Protein AF-A0A2E3PNV5-F1 (afdb_monomer)

Solvent-accessible surface area (backbone atoms only — not comparable to full-atom values): 8273 Å² total; per-residue (Å²): 135,83,78,77,83,77,78,80,88,67,92,73,52,69,70,55,54,51,52,52,73,72,62,75,77,83,58,102,67,84,71,74,49,75,68,55,47,52,49,52,53,20,35,64,71,55,33,81,65,25,36,64,66,48,28,46,51,43,41,37,76,73,77,40,90,78,79,52,68,69,58,55,46,53,50,52,54,51,36,32,76,70,51,24,28,46,79,46,82,42,61,47,96,85,60,66,75,70,41,64,26,34,32,78,28,73,61,27,50,50,52,47,50,51,51,55,50,52,53,50,63,74,51,61,91,66,82,56,76,89,67,74,74,82,124

Nearest PDB structures (foldseek):
  3hhh-assembly1_B  TM=8.707E-01  e=5.917E-05  Enterococcus faecalis
  6abq-assembly1_A  TM=8.483E-01  e=4.893E-05  Listeria monocytogenes
  4esb-assembly1_A-2  TM=7.899E-01  e=2.882E-04  Bacillus cereus ATCC 14579
  2qby-assembly1_B  TM=5.842E-01  e=7.450E-04  Saccharolobus solfataricus
  2zfw-assembly1_B  TM=5.393E-01  e=5.428E-04  Synechococcus sp.

Radius of gyration: 19.35 Å; Cα contacts (8 Å, |Δi|>4): 120; chains: 1; bounding box: 46×40×63 Å

Structure (mmCIF, N/CA/C/O backbone):
data_AF-A0A2E3PNV5-F1
#
_entry.id   AF-A0A2E3PNV5-F1
#
loop_
_atom_site.group_PDB
_atom_site.id
_atom_site.type_symbol
_atom_site.label_atom_id
_atom_site.label_alt_id
_atom_site.label_comp_id
_atom_site.label_asym_id
_atom_site.label_entity_id
_atom_site.label_seq_id
_atom_site.pdbx_PDB_ins_code
_atom_site.Cartn_x
_atom_site.Cartn_y
_atom_site.Cartn_z
_atom_site.occupancy
_atom_site.B_iso_or_equiv
_atom_site.auth_seq_id
_atom_site.auth_comp_id
_atom_site.auth_asym_id
_atom_site.auth_atom_id
_atom_site.pdbx_PDB_model_num
ATOM 1 N N . MET A 1 1 ? 17.192 16.906 40.518 1.00 35.38 1 MET A N 1
ATOM 2 C CA . MET A 1 1 ? 18.324 17.413 39.708 1.00 35.38 1 MET A CA 1
ATOM 3 C C . MET A 1 1 ? 17.845 17.620 38.268 1.00 35.38 1 MET A C 1
ATOM 5 O O . MET A 1 1 ? 18.120 16.809 37.394 1.00 35.38 1 MET A O 1
ATOM 9 N N . THR A 1 2 ? 17.034 18.651 38.019 1.00 31.81 2 THR A N 1
ATOM 10 C CA . THR A 1 2 ? 16.462 18.941 36.693 1.00 31.81 2 THR A CA 1
ATOM 11 C C . THR A 1 2 ? 17.531 19.572 35.809 1.00 31.81 2 THR A C 1
ATOM 13 O O . THR A 1 2 ? 17.884 20.739 35.988 1.00 31.81 2 THR A O 1
ATOM 16 N N . ARG A 1 3 ? 18.090 18.803 34.868 1.00 34.53 3 ARG A N 1
ATOM 17 C CA . ARG A 1 3 ? 18.968 19.378 33.846 1.00 34.53 3 ARG A CA 1
ATOM 18 C C . ARG A 1 3 ? 18.110 20.215 32.901 1.00 34.53 3 ARG A C 1
ATOM 20 O O . ARG A 1 3 ? 17.291 19.687 32.162 1.00 34.53 3 ARG A O 1
ATOM 27 N N . ARG A 1 4 ? 18.296 21.533 32.973 1.00 37.06 4 ARG A N 1
ATOM 28 C CA . ARG A 1 4 ? 17.778 22.525 32.026 1.00 37.06 4 ARG A CA 1
ATOM 29 C C . ARG A 1 4 ? 18.222 22.104 30.617 1.00 37.06 4 ARG A C 1
ATOM 31 O O . ARG A 1 4 ? 19.420 22.138 30.332 1.00 37.06 4 ARG A O 1
ATOM 38 N N . CYS A 1 5 ? 17.288 21.671 29.771 1.00 34.38 5 CYS A N 1
ATOM 39 C CA . CYS A 1 5 ? 17.555 21.461 28.349 1.00 34.38 5 CYS A CA 1
ATOM 40 C C . CYS A 1 5 ? 18.002 22.797 27.756 1.00 34.38 5 CYS A C 1
ATOM 42 O O . CYS A 1 5 ? 17.287 23.795 27.827 1.00 34.38 5 CYS A O 1
ATOM 44 N N . ARG A 1 6 ? 19.238 22.832 27.262 1.00 42.03 6 ARG A N 1
ATOM 45 C CA . ARG A 1 6 ? 19.826 24.011 26.639 1.00 42.03 6 ARG A CA 1
ATOM 46 C C . ARG A 1 6 ? 19.403 24.010 25.177 1.00 42.03 6 ARG A C 1
ATOM 48 O O . ARG A 1 6 ? 19.762 23.103 24.436 1.00 42.03 6 ARG A O 1
ATOM 55 N N . GLU A 1 7 ? 18.628 25.013 24.804 1.00 46.78 7 GLU A N 1
ATOM 56 C CA . GLU A 1 7 ? 18.184 25.261 23.436 1.00 46.78 7 GLU A CA 1
ATOM 57 C C . GLU A 1 7 ? 19.406 25.511 22.529 1.00 46.78 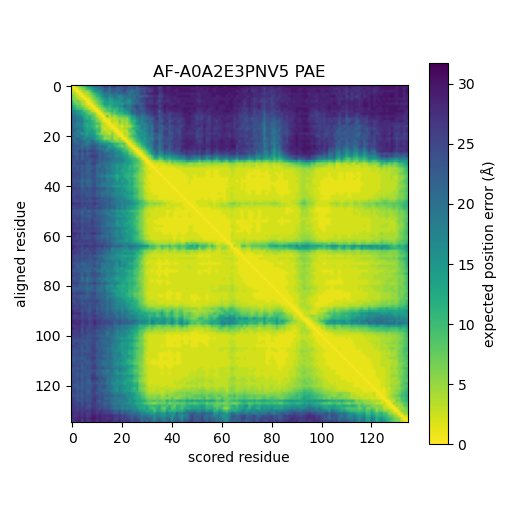7 GLU A C 1
ATOM 59 O O . GLU A 1 7 ? 20.298 26.282 22.917 1.00 46.78 7 GLU A O 1
ATOM 64 N N . PRO A 1 8 ? 19.521 24.842 21.368 1.00 45.47 8 PRO A N 1
ATOM 65 C CA . PRO A 1 8 ? 20.644 25.060 20.470 1.00 45.47 8 PRO A CA 1
ATOM 66 C C . PRO A 1 8 ? 20.520 26.446 19.825 1.00 45.47 8 PRO A C 1
ATOM 68 O O . PRO A 1 8 ? 19.550 26.746 19.138 1.00 45.47 8 PRO A O 1
ATOM 71 N N . ARG A 1 9 ? 21.519 27.309 20.049 1.00 49.59 9 ARG A N 1
ATOM 72 C CA . ARG A 1 9 ? 21.688 28.554 19.288 1.00 49.59 9 ARG A CA 1
ATOM 73 C C . ARG A 1 9 ? 22.500 28.248 18.031 1.00 49.59 9 ARG A C 1
ATOM 75 O O . ARG A 1 9 ? 23.710 28.060 18.125 1.00 49.59 9 ARG A O 1
ATOM 82 N N . GLY A 1 10 ? 21.825 28.201 16.889 1.00 51.56 10 GLY A N 1
ATOM 83 C CA . GLY A 1 10 ? 22.399 28.055 15.549 1.00 51.56 10 GLY A CA 1
ATOM 84 C C . GLY A 1 10 ? 21.307 27.681 14.545 1.00 51.56 10 GLY A C 1
ATOM 85 O O . GLY A 1 10 ? 20.375 26.973 14.921 1.00 51.56 10 GLY A O 1
ATOM 86 N N . GLU A 1 11 ? 21.390 28.182 13.307 1.00 50.69 11 GLU A N 1
ATOM 87 C CA . GLU A 1 11 ? 20.458 27.846 12.219 1.00 50.69 11 GLU A CA 1
ATOM 88 C C . GLU A 1 11 ? 20.386 26.326 12.038 1.00 50.69 11 GLU A C 1
ATOM 90 O O . GLU A 1 11 ? 21.343 25.678 11.613 1.00 50.69 11 GLU A O 1
ATOM 95 N N . LEU A 1 12 ? 19.244 25.747 12.406 1.00 49.34 12 LEU A N 1
ATOM 96 C CA . LEU A 1 12 ? 18.955 24.343 12.163 1.00 49.34 12 LEU A CA 1
ATOM 97 C C . LEU A 1 12 ? 18.715 24.182 10.662 1.00 49.34 12 LEU A C 1
ATOM 99 O O . LEU A 1 12 ? 17.780 24.766 10.115 1.00 49.34 12 LEU A O 1
ATOM 103 N N . THR A 1 13 ? 19.550 23.392 9.991 1.00 54.50 13 THR A N 1
ATOM 104 C CA . THR A 1 13 ? 19.275 22.998 8.608 1.00 54.50 13 THR A CA 1
ATOM 105 C C . THR A 1 13 ? 17.968 22.198 8.569 1.00 54.50 13 THR A C 1
ATOM 107 O O . THR A 1 13 ? 17.634 21.490 9.526 1.00 54.50 13 THR A O 1
ATOM 110 N N . LEU A 1 14 ? 17.208 22.310 7.471 1.00 56.06 14 LEU A N 1
ATOM 111 C CA . LEU A 1 14 ? 15.922 21.612 7.306 1.00 56.06 14 LEU A CA 1
ATOM 112 C C . LEU A 1 14 ? 16.034 20.109 7.617 1.00 56.06 14 LEU A C 1
ATOM 114 O O . LEU A 1 14 ? 15.113 19.532 8.188 1.00 56.06 14 LEU A O 1
ATOM 118 N N . ASP A 1 15 ? 17.184 19.505 7.319 1.00 52.66 15 ASP A N 1
ATOM 119 C CA . ASP A 1 15 ? 17.477 18.091 7.563 1.00 52.66 15 ASP A CA 1
ATOM 120 C C . ASP A 1 15 ? 17.442 17.721 9.055 1.00 52.66 15 ASP A C 1
ATOM 122 O O . ASP A 1 15 ? 16.943 16.657 9.425 1.00 52.66 15 ASP A O 1
ATOM 126 N N . VAL A 1 16 ? 17.910 18.617 9.933 1.00 55.41 16 VAL A N 1
ATOM 127 C CA . VAL A 1 16 ? 17.901 18.413 11.391 1.00 55.41 16 VAL A CA 1
ATOM 128 C C . VAL A 1 16 ? 16.505 18.646 11.964 1.00 55.41 16 VAL A C 1
ATOM 130 O O . VAL A 1 16 ? 16.089 17.915 12.861 1.00 55.41 16 VAL A O 1
ATOM 133 N N . TYR A 1 17 ? 15.748 19.611 11.430 1.00 62.03 17 TYR A N 1
ATOM 134 C CA . TYR A 1 17 ? 14.359 19.840 11.843 1.00 62.03 17 TYR A CA 1
ATOM 135 C C . TYR A 1 17 ? 13.458 18.658 11.464 1.00 62.03 17 TYR A C 1
ATOM 137 O O . TYR A 1 17 ? 12.682 18.175 12.286 1.00 62.03 17 TYR A O 1
ATOM 145 N N . ILE A 1 18 ? 13.638 18.124 10.253 1.00 59.81 18 ILE A N 1
ATOM 146 C CA . ILE A 1 18 ? 12.993 16.894 9.794 1.00 59.81 18 ILE A CA 1
ATOM 147 C C . ILE A 1 18 ? 13.379 15.740 10.728 1.00 59.81 18 ILE A C 1
ATOM 149 O O . ILE A 1 18 ? 12.501 15.118 11.322 1.00 59.81 18 ILE A O 1
ATOM 153 N N . ALA A 1 19 ? 14.672 15.497 10.960 1.00 56.62 19 ALA A N 1
ATOM 154 C CA . ALA A 1 19 ? 15.116 14.412 11.836 1.00 56.62 19 ALA A CA 1
ATOM 155 C C . ALA A 1 19 ? 14.607 14.539 13.286 1.00 56.62 19 ALA A C 1
ATOM 157 O O . ALA A 1 19 ? 14.331 13.519 13.914 1.00 56.62 19 ALA A O 1
ATOM 158 N N . TYR A 1 20 ? 14.457 15.755 13.820 1.00 57.03 20 TYR A N 1
ATOM 159 C CA . TYR A 1 20 ? 13.944 15.982 15.173 1.00 57.03 20 TYR A CA 1
ATOM 160 C C . TYR A 1 20 ? 12.432 15.732 15.269 1.00 57.03 20 TYR A C 1
ATOM 162 O O . TYR A 1 20 ? 11.989 15.045 16.187 1.00 57.03 20 TYR A O 1
ATOM 170 N N . VAL A 1 21 ? 11.646 16.191 14.286 1.00 58.31 21 VAL A N 1
ATOM 171 C CA . VAL A 1 21 ? 10.203 15.893 14.197 1.00 58.31 21 VAL A CA 1
ATOM 172 C C . VAL A 1 21 ? 9.950 14.391 13.983 1.00 58.31 21 VAL A C 1
ATOM 174 O O . VAL A 1 21 ? 8.961 13.867 14.486 1.00 58.31 21 VAL A O 1
ATOM 177 N N . TYR A 1 22 ? 10.859 13.665 13.320 1.00 54.53 22 TYR A N 1
ATOM 178 C CA . TYR A 1 22 ? 10.729 12.215 13.116 1.00 54.53 22 TYR A CA 1
ATOM 179 C C . TYR A 1 22 ? 11.225 11.335 14.287 1.00 54.53 22 TYR A C 1
ATOM 181 O O . TYR A 1 22 ? 10.843 10.169 14.335 1.00 54.53 22 TYR A O 1
ATOM 189 N N . ASN A 1 23 ? 12.033 11.840 15.233 1.00 49.53 23 ASN A N 1
ATOM 190 C CA . ASN A 1 23 ? 12.679 11.009 16.273 1.00 49.53 23 ASN A CA 1
ATOM 191 C C . ASN A 1 23 ? 12.105 11.131 17.703 1.00 49.53 23 ASN A C 1
ATOM 193 O O . ASN A 1 23 ? 12.622 10.477 18.608 1.00 49.53 23 ASN A O 1
ATOM 197 N N . VAL A 1 24 ? 11.058 11.928 17.951 1.00 45.97 24 VAL A N 1
ATOM 198 C CA . VAL A 1 24 ? 10.538 12.148 19.324 1.00 45.97 24 VAL A CA 1
ATOM 199 C C . VAL A 1 24 ? 9.466 11.137 19.775 1.00 45.97 24 VAL A C 1
ATOM 201 O O . VAL A 1 24 ? 9.204 11.033 20.969 1.00 45.97 24 VAL A O 1
ATOM 204 N N . GLU A 1 25 ? 8.920 10.287 18.903 1.00 46.50 25 GLU A N 1
ATOM 205 C CA . GLU A 1 25 ? 7.900 9.291 19.299 1.00 46.50 25 GLU A CA 1
ATOM 206 C C . GLU A 1 25 ? 8.380 7.845 19.138 1.00 46.50 25 GLU A C 1
ATOM 208 O O . GLU A 1 25 ? 7.731 6.994 18.536 1.00 46.50 25 GLU A O 1
ATOM 213 N N . ASN A 1 26 ? 9.537 7.542 19.726 1.00 44.84 26 ASN A N 1
ATOM 214 C CA . ASN A 1 26 ? 10.007 6.172 19.886 1.00 44.84 26 ASN A CA 1
ATOM 215 C C . ASN A 1 26 ? 9.333 5.520 21.112 1.00 44.84 26 ASN A C 1
ATOM 217 O O . ASN A 1 26 ? 9.899 5.431 22.202 1.00 44.84 26 ASN A O 1
ATOM 221 N N . ARG A 1 27 ? 8.089 5.071 20.926 1.00 41.81 27 ARG A N 1
ATOM 222 C CA . ARG A 1 27 ? 7.668 3.773 21.464 1.00 41.81 27 ARG A CA 1
ATOM 223 C C . ARG A 1 27 ? 7.680 2.813 20.286 1.00 41.81 27 ARG A C 1
ATOM 225 O O . ARG A 1 27 ? 7.149 3.160 19.235 1.00 41.81 27 ARG A O 1
ATOM 232 N N . GLU A 1 28 ? 8.196 1.603 20.458 1.00 48.94 28 GLU A N 1
ATOM 233 C CA . GLU A 1 28 ? 7.951 0.508 19.515 1.00 48.94 28 GLU A CA 1
ATOM 234 C C . GLU A 1 28 ? 6.467 0.095 19.566 1.00 48.94 28 GLU A C 1
ATOM 236 O O . GLU A 1 28 ? 6.059 -0.894 20.163 1.00 48.94 28 GLU A O 1
ATOM 241 N N . CYS A 1 29 ? 5.636 0.947 18.980 1.00 46.91 29 CYS A N 1
ATOM 242 C CA . CYS A 1 29 ? 4.246 0.765 18.608 1.00 46.91 29 CYS A CA 1
ATOM 243 C C . CYS A 1 29 ? 4.108 1.491 17.273 1.00 46.91 29 CYS A C 1
ATOM 245 O O . CYS A 1 29 ? 3.451 2.526 17.177 1.00 46.91 29 CYS A O 1
ATOM 247 N N . SER A 1 30 ? 4.796 0.999 16.236 1.00 60.38 30 SER A N 1
ATOM 248 C CA . SER A 1 30 ? 4.565 1.500 14.882 1.00 60.38 30 SER A CA 1
ATOM 249 C C . SER A 1 30 ? 3.215 0.968 14.408 1.00 60.38 30 SER A C 1
ATOM 251 O O . SER A 1 30 ? 3.137 -0.002 13.660 1.00 60.38 30 SER A O 1
ATOM 253 N N . MET A 1 31 ? 2.139 1.582 14.900 1.00 71.62 31 MET A N 1
ATOM 254 C CA . MET A 1 31 ? 0.812 1.382 14.341 1.00 71.62 31 MET A CA 1
ATOM 255 C C . MET A 1 31 ? 0.844 1.854 12.888 1.00 71.62 31 MET A C 1
ATOM 257 O O . MET A 1 31 ? 1.351 2.937 12.578 1.00 71.62 31 MET A O 1
ATOM 261 N N . ILE A 1 32 ? 0.337 1.015 11.991 1.00 89.31 32 ILE A N 1
ATOM 262 C CA . ILE A 1 32 ? 0.143 1.383 10.593 1.00 89.31 32 ILE A CA 1
ATOM 263 C C . ILE A 1 32 ? -0.836 2.558 10.515 1.00 89.31 32 ILE A C 1
ATOM 265 O O . ILE A 1 32 ? -1.880 2.569 11.168 1.00 89.31 32 ILE A O 1
ATOM 269 N N . GLY A 1 33 ? -0.489 3.583 9.738 1.00 90.12 33 GLY A N 1
ATOM 270 C CA . GLY A 1 33 ? -1.401 4.698 9.504 1.00 90.12 33 GLY A CA 1
ATOM 271 C C . GLY A 1 33 ? -2.572 4.274 8.615 1.00 90.12 33 GLY A C 1
ATOM 272 O O . GLY A 1 33 ? -2.420 3.408 7.756 1.00 90.12 33 GLY A O 1
ATOM 273 N N . LYS A 1 34 ? -3.731 4.938 8.724 1.00 91.12 34 LYS A N 1
ATOM 274 C CA . LYS A 1 34 ? -4.918 4.565 7.928 1.00 91.12 34 LYS A CA 1
ATOM 275 C C . LYS A 1 34 ? -4.668 4.581 6.416 1.00 91.12 34 LYS A C 1
ATOM 277 O O . LYS A 1 34 ? -5.178 3.745 5.677 1.00 91.12 34 LYS A O 1
ATOM 282 N N . PHE A 1 35 ? -3.860 5.528 5.943 1.00 92.56 35 PHE A N 1
ATOM 283 C CA . PHE A 1 35 ? -3.505 5.592 4.529 1.00 92.56 35 PHE A CA 1
ATOM 284 C C . PHE A 1 35 ? -2.515 4.492 4.110 1.00 92.56 35 PHE A C 1
ATOM 286 O O . PHE A 1 35 ? -2.613 3.977 2.999 1.00 92.56 35 PHE A O 1
ATOM 293 N N . GLU A 1 36 ? -1.604 4.090 4.999 1.00 95.31 36 GLU A N 1
ATOM 294 C CA . GLU A 1 36 ? -0.714 2.943 4.774 1.00 95.31 36 GLU A CA 1
ATOM 295 C C . GLU A 1 36 ? -1.525 1.640 4.701 1.00 95.31 36 GLU A C 1
ATOM 297 O O . GLU A 1 36 ? -1.303 0.838 3.798 1.00 95.31 36 GLU A O 1
ATOM 302 N N . GLU A 1 37 ? -2.5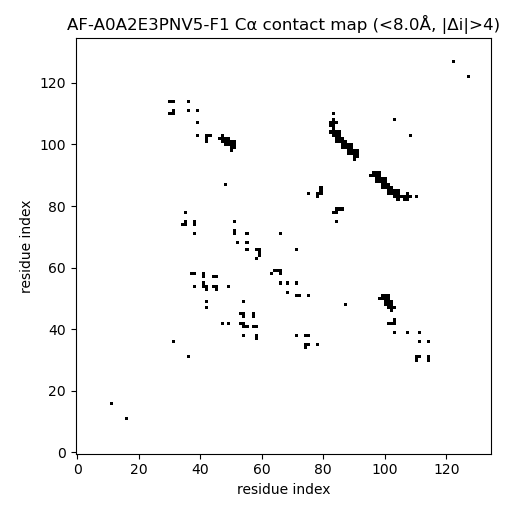27 1.476 5.571 1.00 95.56 37 GLU A N 1
ATOM 303 C CA . GLU A 1 37 ? -3.475 0.354 5.545 1.00 95.56 37 GLU A CA 1
ATOM 304 C C . GLU A 1 37 ? -4.199 0.267 4.191 1.00 95.56 37 GLU A C 1
ATOM 306 O O . GLU A 1 37 ? -4.180 -0.784 3.546 1.00 95.56 37 GLU A O 1
ATOM 311 N N . HIS A 1 38 ? -4.759 1.382 3.701 1.00 96.12 38 HIS A N 1
ATOM 312 C CA . HIS A 1 38 ? -5.376 1.433 2.371 1.00 96.12 38 HIS A CA 1
ATOM 313 C C . HIS A 1 38 ? -4.385 1.075 1.258 1.00 96.12 38 HIS A C 1
ATOM 315 O O . HIS A 1 38 ? -4.730 0.307 0.361 1.00 96.12 38 HIS A O 1
ATOM 321 N N . CYS A 1 39 ? -3.149 1.582 1.314 1.00 97.00 39 CYS A N 1
ATOM 322 C CA . CYS A 1 39 ? -2.126 1.270 0.315 1.00 97.00 39 CYS A CA 1
ATOM 323 C C . CYS A 1 39 ? -1.742 -0.217 0.321 1.00 97.00 39 CYS A C 1
ATOM 325 O O . CYS A 1 39 ? -1.592 -0.802 -0.750 1.00 97.00 39 CYS A O 1
ATOM 327 N N . LEU A 1 40 ? -1.610 -0.854 1.491 1.00 97.25 40 LEU A N 1
ATOM 328 C CA . LEU A 1 40 ? -1.318 -2.290 1.577 1.00 97.25 40 LEU A CA 1
ATOM 329 C C . LEU A 1 40 ? -2.491 -3.148 1.089 1.00 97.25 40 LEU A C 1
ATOM 331 O O . LEU A 1 40 ? -2.273 -4.135 0.385 1.00 97.25 40 LEU A O 1
ATOM 335 N N . LEU A 1 41 ? -3.731 -2.765 1.409 1.00 97.56 41 LEU A N 1
ATOM 336 C CA . LEU A 1 41 ? -4.929 -3.425 0.882 1.00 97.56 41 LEU A CA 1
ATOM 337 C C . LEU A 1 41 ? -5.019 -3.291 -0.643 1.00 97.56 41 LEU A C 1
ATOM 339 O O . LEU A 1 41 ? -5.317 -4.266 -1.333 1.00 97.56 41 LEU A O 1
ATOM 343 N N . ALA A 1 42 ? -4.728 -2.104 -1.176 1.00 97.81 42 ALA A N 1
ATOM 344 C CA . ALA A 1 42 ? -4.698 -1.864 -2.612 1.00 97.81 42 ALA A CA 1
ATOM 345 C C . ALA A 1 42 ? -3.584 -2.658 -3.305 1.00 97.81 42 ALA A C 1
ATOM 347 O O . ALA A 1 42 ? -3.823 -3.243 -4.357 1.00 97.81 42 ALA A O 1
ATOM 348 N N . LEU A 1 43 ? -2.401 -2.759 -2.692 1.00 98.12 43 LEU A N 1
ATOM 349 C CA . LEU A 1 43 ? -1.305 -3.602 -3.172 1.00 98.12 43 LEU A CA 1
ATOM 350 C C . LEU A 1 43 ? -1.699 -5.084 -3.218 1.00 98.12 43 LEU A C 1
ATOM 352 O O . LEU A 1 43 ? -1.495 -5.737 -4.237 1.00 98.12 43 LEU A O 1
ATOM 356 N N . LEU A 1 44 ? -2.327 -5.609 -2.163 1.00 97.69 44 LEU A N 1
ATOM 357 C CA . LEU A 1 44 ? -2.836 -6.985 -2.156 1.00 97.69 44 LEU A CA 1
ATOM 358 C C . LEU A 1 44 ? -3.858 -7.236 -3.273 1.00 97.69 44 LEU A C 1
ATOM 360 O O . LEU A 1 44 ? -3.853 -8.307 -3.875 1.00 97.69 44 LEU A O 1
ATOM 364 N N . ARG A 1 45 ? -4.720 -6.255 -3.559 1.00 97.19 45 ARG A N 1
ATOM 365 C CA . ARG A 1 45 ? -5.709 -6.329 -4.644 1.00 97.19 45 ARG A CA 1
ATOM 366 C C . ARG A 1 45 ? -5.091 -6.212 -6.037 1.00 97.19 45 ARG A C 1
ATOM 368 O O . ARG A 1 45 ? -5.570 -6.878 -6.946 1.00 97.19 45 ARG A O 1
ATOM 375 N N . ALA A 1 46 ? -4.063 -5.382 -6.205 1.00 97.06 46 ALA A N 1
ATOM 376 C CA . ALA A 1 46 ? -3.343 -5.228 -7.469 1.00 97.06 46 ALA A CA 1
ATOM 377 C C . ALA A 1 46 ? -2.561 -6.498 -7.854 1.00 97.06 46 ALA A C 1
ATOM 379 O O . ALA A 1 46 ? -2.309 -6.727 -9.035 1.00 97.06 46 ALA A O 1
ATOM 380 N N . GLY A 1 47 ? -2.223 -7.331 -6.865 1.00 94.81 47 GLY A N 1
ATOM 381 C CA . GLY A 1 47 ? -1.525 -8.598 -7.047 1.00 94.81 47 GLY A CA 1
ATOM 382 C C . GLY A 1 47 ? -0.025 -8.509 -6.746 1.00 94.81 47 GLY A C 1
ATOM 383 O O . GLY A 1 47 ? 0.492 -7.441 -6.408 1.00 94.81 47 GLY A O 1
ATOM 384 N N . PRO A 1 48 ? 0.692 -9.646 -6.813 1.00 90.62 48 PRO A N 1
ATOM 385 C CA . PRO A 1 48 ? 2.136 -9.668 -6.609 1.00 90.62 48 PRO A CA 1
ATOM 386 C C . PRO A 1 48 ? 2.849 -8.870 -7.706 1.00 90.62 48 PRO A C 1
ATOM 388 O O . PRO A 1 48 ? 2.410 -8.866 -8.854 1.00 90.62 48 PRO A O 1
ATOM 391 N N . SER A 1 49 ? 3.968 -8.229 -7.356 1.00 93.38 49 SER A N 1
ATOM 392 C CA . SER A 1 49 ? 4.758 -7.414 -8.284 1.00 93.38 49 SER A CA 1
ATOM 393 C C . SER A 1 49 ? 3.912 -6.336 -8.976 1.00 93.38 49 SER A C 1
ATOM 395 O O . SER A 1 49 ? 3.888 -6.242 -10.199 1.00 93.38 49 SER A O 1
ATOM 397 N N . ALA A 1 50 ? 3.218 -5.510 -8.191 1.00 96.56 50 ALA A N 1
ATOM 398 C CA . ALA A 1 50 ? 2.412 -4.402 -8.703 1.00 96.56 50 ALA A CA 1
ATOM 399 C C . ALA A 1 50 ? 3.240 -3.118 -8.854 1.00 96.56 50 ALA A C 1
ATOM 401 O O . ALA A 1 50 ? 4.140 -2.845 -8.063 1.00 96.56 50 ALA A O 1
ATOM 402 N N . THR A 1 51 ? 2.922 -2.275 -9.832 1.00 95.50 51 THR A N 1
ATOM 403 C CA . THR A 1 51 ? 3.487 -0.923 -9.944 1.00 95.50 51 THR A CA 1
ATOM 404 C C . THR A 1 51 ? 2.725 0.069 -9.061 1.00 95.50 51 THR A C 1
ATOM 406 O O . THR A 1 51 ? 1.561 -0.136 -8.716 1.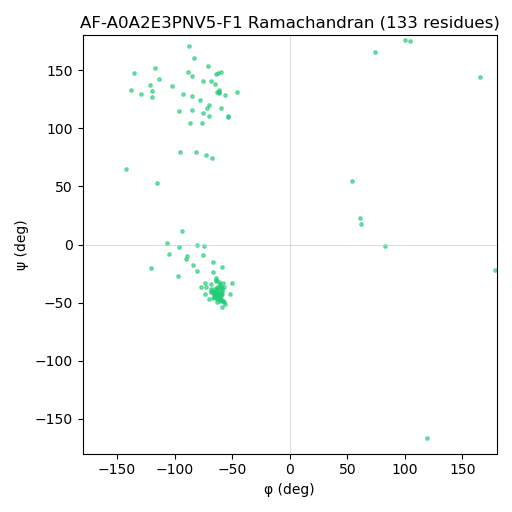00 95.50 51 THR A O 1
ATOM 409 N N . ALA A 1 52 ? 3.340 1.217 -8.754 1.00 94.44 52 ALA A N 1
ATOM 410 C CA . ALA A 1 52 ? 2.662 2.292 -8.019 1.00 94.44 52 ALA A CA 1
ATOM 411 C C . ALA A 1 52 ? 1.384 2.787 -8.722 1.00 94.44 52 ALA A C 1
ATOM 413 O O . ALA A 1 52 ? 0.417 3.136 -8.053 1.00 94.44 52 ALA A O 1
ATOM 414 N N . SER A 1 53 ? 1.354 2.783 -10.061 1.00 94.94 53 SER A N 1
ATOM 415 C CA . SER A 1 53 ? 0.156 3.132 -10.833 1.00 94.94 53 SER A CA 1
ATOM 416 C C . SER A 1 53 ? -0.954 2.093 -10.696 1.00 94.94 53 SER A C 1
ATOM 418 O O . SER A 1 53 ? -2.107 2.472 -10.561 1.00 94.94 53 SER A O 1
ATOM 420 N N . GLN A 1 54 ? -0.633 0.797 -10.659 1.00 97.00 54 GLN A N 1
ATOM 421 C CA . GLN A 1 54 ? -1.639 -0.244 -10.423 1.00 97.00 54 GLN A CA 1
ATOM 422 C C . GLN A 1 54 ? -2.251 -0.120 -9.023 1.00 97.00 54 GLN A C 1
ATOM 424 O O . GLN A 1 54 ? -3.465 -0.209 -8.877 1.00 97.00 54 GLN A O 1
ATOM 429 N N . ILE A 1 55 ? -1.428 0.157 -8.008 1.00 97.56 55 ILE A N 1
ATOM 430 C CA . ILE A 1 55 ? -1.896 0.385 -6.632 1.00 97.56 55 ILE A CA 1
ATOM 431 C C . ILE A 1 55 ? -2.794 1.629 -6.569 1.00 97.56 55 ILE A C 1
ATOM 433 O O . ILE A 1 55 ? -3.864 1.588 -5.969 1.00 97.56 55 ILE A O 1
ATOM 437 N N . TYR A 1 56 ? -2.380 2.721 -7.215 1.00 96.69 56 TYR A N 1
ATOM 438 C CA . TYR A 1 56 ? -3.163 3.953 -7.312 1.00 96.69 56 TYR A CA 1
ATOM 439 C C . TYR A 1 56 ? -4.527 3.726 -7.978 1.00 96.69 56 TYR A C 1
ATOM 441 O O . TYR A 1 56 ? -5.544 4.106 -7.408 1.00 96.69 56 TYR A O 1
ATOM 449 N N . ASN A 1 57 ? -4.557 3.031 -9.118 1.00 96.31 57 ASN A N 1
ATOM 450 C CA . ASN A 1 57 ? -5.797 2.735 -9.838 1.00 96.31 57 ASN A CA 1
ATOM 451 C C . ASN A 1 57 ? -6.776 1.918 -8.981 1.00 96.31 57 ASN A C 1
ATOM 453 O O . ASN A 1 57 ? -7.979 2.139 -9.042 1.00 96.31 57 ASN A O 1
ATOM 457 N N . VAL A 1 58 ? -6.274 0.991 -8.155 1.00 97.56 58 VAL A N 1
ATOM 458 C CA . VAL A 1 58 ? -7.120 0.244 -7.209 1.00 97.56 58 VAL A CA 1
ATOM 459 C C . VAL A 1 58 ? -7.709 1.160 -6.132 1.00 97.56 58 VAL A C 1
ATOM 461 O O . VAL A 1 58 ? -8.853 0.959 -5.728 1.00 97.56 58 VAL A O 1
ATOM 464 N N . LEU A 1 59 ? -6.948 2.145 -5.646 1.00 96.38 59 LEU A N 1
ATOM 465 C CA . LEU A 1 59 ? -7.442 3.106 -4.655 1.00 96.38 59 LEU A CA 1
ATOM 466 C C . LEU A 1 59 ? -8.541 3.997 -5.238 1.00 96.38 59 LEU A C 1
ATOM 468 O O . LEU A 1 59 ? -9.581 4.145 -4.597 1.00 96.38 59 LEU A O 1
ATOM 472 N N . GLU A 1 60 ? -8.339 4.536 -6.442 1.00 95.38 60 GLU A N 1
ATOM 473 C CA . GLU A 1 60 ? -9.369 5.317 -7.139 1.00 95.38 60 GLU A CA 1
ATOM 474 C C . GLU A 1 60 ? -10.625 4.478 -7.398 1.00 95.38 60 GLU A C 1
ATOM 476 O O . GLU A 1 60 ? -11.719 4.889 -7.026 1.00 95.38 60 GLU A O 1
ATOM 481 N N . ASP A 1 61 ? -10.480 3.254 -7.915 1.00 95.38 61 ASP A N 1
ATOM 482 C CA . ASP A 1 61 ? -11.619 2.374 -8.216 1.00 95.38 61 ASP A CA 1
ATOM 483 C C . ASP A 1 61 ? -12.426 1.966 -6.969 1.00 95.38 61 ASP A C 1
ATOM 485 O O . ASP A 1 61 ? -13.646 1.816 -7.031 1.00 95.38 61 ASP A O 1
ATOM 489 N N . LYS A 1 62 ? -11.768 1.751 -5.819 1.00 94.94 62 LYS A N 1
ATOM 490 C CA . LYS A 1 62 ? -12.430 1.214 -4.613 1.00 94.94 62 LYS A CA 1
ATOM 491 C C . LYS A 1 62 ? -12.869 2.251 -3.596 1.00 94.94 62 LYS A C 1
ATOM 493 O O . LYS A 1 62 ? -13.781 1.962 -2.824 1.00 94.94 62 LYS A O 1
ATOM 498 N N . ILE A 1 63 ? -12.207 3.400 -3.539 1.00 91.06 63 ILE A N 1
ATOM 499 C CA . ILE A 1 63 ? -12.454 4.422 -2.513 1.00 91.06 63 ILE A CA 1
ATOM 500 C C . ILE A 1 63 ? -12.872 5.756 -3.154 1.00 91.06 63 ILE A C 1
ATOM 502 O O . ILE A 1 63 ? -13.530 6.562 -2.497 1.00 91.06 63 ILE A O 1
ATOM 506 N N . GLY A 1 64 ? -12.569 5.957 -4.437 1.00 87.12 64 GLY A N 1
ATOM 507 C CA . GLY A 1 64 ? -12.957 7.125 -5.217 1.00 87.12 64 GLY A CA 1
ATOM 508 C C . GLY A 1 64 ? -11.820 8.113 -5.462 1.00 87.12 64 GLY A C 1
ATOM 509 O O . GLY A 1 64 ? -10.702 7.991 -4.946 1.00 87.12 64 GLY A O 1
ATOM 510 N N . ASP A 1 65 ? -12.148 9.130 -6.253 1.00 71.50 65 ASP A N 1
ATOM 511 C CA . ASP A 1 65 ? -11.219 10.161 -6.697 1.00 71.50 65 ASP A CA 1
ATOM 512 C C . ASP A 1 65 ? -10.934 11.142 -5.551 1.00 71.50 65 ASP A C 1
ATOM 514 O O . ASP A 1 65 ? -11.799 11.879 -5.078 1.00 71.50 65 ASP A O 1
ATOM 518 N N . GLY A 1 66 ? -9.696 11.150 -5.066 1.00 79.44 66 GLY A N 1
ATOM 519 C CA . GLY A 1 66 ? -9.286 11.992 -3.936 1.00 79.44 66 GLY A CA 1
ATOM 520 C C . GLY A 1 66 ? -7.831 11.799 -3.528 1.00 79.44 66 GLY A C 1
ATOM 521 O O . GLY A 1 66 ? -7.205 12.694 -2.953 1.00 79.44 66 GLY A O 1
ATOM 522 N N . PHE A 1 67 ? -7.251 10.655 -3.884 1.00 87.69 67 PHE A N 1
ATOM 523 C CA . PHE A 1 67 ? -5.841 10.383 -3.667 1.00 87.69 67 PHE A CA 1
ATOM 524 C C . PHE A 1 67 ? -4.974 11.141 -4.667 1.00 87.69 67 PHE A C 1
ATOM 526 O O . PHE A 1 67 ? -5.280 11.250 -5.848 1.00 87.69 67 PHE A O 1
ATOM 533 N N . LYS A 1 68 ? -3.840 11.658 -4.198 1.00 90.25 68 LYS A N 1
ATOM 534 C CA . LYS A 1 68 ? -2.799 12.191 -5.080 1.00 90.25 68 LYS A CA 1
ATOM 535 C C . LYS A 1 68 ? -1.800 11.081 -5.374 1.00 90.25 68 LYS A C 1
ATOM 537 O O . LYS A 1 68 ? -1.268 10.487 -4.437 1.00 90.25 68 LYS A O 1
ATOM 542 N N . PHE A 1 69 ? -1.475 10.853 -6.646 1.00 90.00 69 PHE A N 1
ATOM 543 C CA . PHE A 1 69 ? -0.493 9.834 -7.041 1.00 90.00 69 PHE A CA 1
ATOM 544 C C . PHE A 1 69 ? 0.843 9.976 -6.293 1.00 90.00 69 PHE A C 1
ATOM 546 O O . PHE A 1 69 ? 1.379 8.998 -5.777 1.00 90.00 69 PHE A O 1
ATOM 553 N N . GLY A 1 70 ? 1.341 11.210 -6.144 1.00 89.00 70 GLY A N 1
ATOM 554 C CA . GLY A 1 70 ? 2.570 11.480 -5.391 1.00 89.00 70 GLY A CA 1
ATOM 555 C C . GLY A 1 70 ? 2.491 11.073 -3.913 1.00 89.00 70 GLY A C 1
ATOM 556 O O . GLY A 1 70 ? 3.489 10.615 -3.358 1.00 89.00 70 GLY A O 1
ATOM 557 N N . ALA A 1 71 ? 1.309 11.163 -3.291 1.00 90.56 71 ALA A N 1
ATOM 558 C CA . ALA A 1 71 ? 1.099 10.710 -1.918 1.00 90.56 71 ALA A CA 1
ATOM 559 C C . ALA A 1 71 ? 1.155 9.180 -1.836 1.00 90.56 71 ALA A C 1
ATOM 561 O O . ALA A 1 71 ? 1.888 8.652 -1.008 1.00 90.56 71 ALA A O 1
ATOM 562 N N . VAL A 1 72 ? 0.468 8.474 -2.744 1.00 93.31 72 VAL A N 1
ATOM 563 C CA . VAL A 1 72 ? 0.522 7.002 -2.828 1.00 93.31 72 VAL A CA 1
ATOM 564 C C . VAL A 1 72 ? 1.960 6.525 -3.035 1.00 93.31 72 VAL A C 1
ATOM 566 O O . VAL A 1 72 ? 2.438 5.670 -2.292 1.00 93.31 72 VAL A O 1
ATOM 569 N N . TYR A 1 73 ? 2.687 7.120 -3.985 1.00 89.88 73 TYR A N 1
ATOM 570 C CA . TYR A 1 73 ? 4.077 6.755 -4.261 1.00 89.88 73 TYR A CA 1
ATOM 571 C C . TYR A 1 73 ? 4.989 6.974 -3.045 1.00 89.88 73 TYR A C 1
ATOM 573 O O . TYR A 1 73 ? 5.731 6.073 -2.659 1.00 89.88 73 TYR A O 1
ATOM 581 N N . THR A 1 74 ? 4.902 8.146 -2.408 1.00 91.19 74 THR A N 1
ATOM 582 C CA . THR A 1 74 ? 5.702 8.471 -1.214 1.00 91.19 74 THR A CA 1
ATOM 583 C C . THR A 1 74 ? 5.391 7.522 -0.061 1.00 91.19 74 THR A C 1
ATOM 585 O O . THR A 1 74 ? 6.296 7.067 0.636 1.00 91.19 74 THR A O 1
ATOM 588 N N . THR A 1 75 ? 4.118 7.178 0.130 1.00 94.69 75 THR A N 1
ATOM 589 C CA . THR A 1 75 ? 3.695 6.227 1.157 1.00 94.69 75 THR A CA 1
ATOM 590 C C . THR A 1 75 ? 4.242 4.829 0.894 1.00 94.69 75 THR A C 1
ATOM 592 O O . THR A 1 75 ? 4.791 4.227 1.812 1.00 94.69 75 THR A O 1
ATOM 595 N N . ILE A 1 76 ? 4.179 4.322 -0.341 1.00 94.75 76 ILE A N 1
ATOM 596 C CA . ILE A 1 76 ? 4.768 3.020 -0.691 1.00 94.75 76 ILE A CA 1
ATOM 597 C C . ILE A 1 76 ? 6.278 3.008 -0.426 1.00 94.75 76 ILE A C 1
ATOM 599 O O . ILE A 1 76 ? 6.791 2.040 0.134 1.00 94.75 76 ILE A O 1
ATOM 603 N N . ASP A 1 77 ? 6.985 4.088 -0.765 1.00 90.44 77 ASP A N 1
ATOM 604 C CA . ASP A 1 77 ? 8.424 4.196 -0.518 1.00 90.44 77 ASP A CA 1
ATOM 605 C C . ASP A 1 77 ? 8.752 4.186 0.987 1.00 90.44 77 ASP A C 1
ATOM 607 O O . ASP A 1 77 ? 9.641 3.458 1.431 1.00 90.44 77 ASP A O 1
ATOM 611 N N . ARG A 1 78 ? 7.957 4.886 1.810 1.00 92.44 78 ARG A N 1
ATOM 612 C CA . ARG A 1 78 ? 8.066 4.826 3.279 1.00 92.44 78 ARG A CA 1
ATOM 613 C C . ARG A 1 78 ? 7.762 3.433 3.833 1.00 92.44 78 ARG A C 1
ATOM 615 O O . ARG A 1 78 ? 8.472 2.963 4.719 1.00 92.44 78 ARG A O 1
ATOM 622 N N . MET A 1 79 ? 6.748 2.743 3.313 1.00 94.56 79 MET A N 1
ATOM 623 C CA . MET A 1 79 ? 6.452 1.359 3.707 1.00 94.56 79 MET A CA 1
ATOM 624 C C . MET A 1 79 ? 7.586 0.397 3.325 1.00 94.56 79 MET A C 1
ATOM 626 O O . MET A 1 79 ? 7.839 -0.569 4.048 1.00 94.56 79 MET A O 1
ATOM 630 N N . ALA A 1 80 ? 8.307 0.667 2.233 1.00 93.88 80 ALA A N 1
ATOM 631 C CA . ALA A 1 80 ? 9.504 -0.086 1.875 1.00 93.88 80 ALA A CA 1
ATOM 632 C C . ALA A 1 80 ? 10.656 0.156 2.862 1.00 93.88 80 ALA A C 1
ATOM 634 O O . ALA A 1 80 ? 11.295 -0.800 3.299 1.00 93.88 80 ALA A O 1
ATOM 635 N N . GLN A 1 81 ? 10.866 1.402 3.306 1.00 91.62 81 GLN A N 1
ATOM 636 C CA . GLN A 1 81 ? 11.832 1.720 4.372 1.00 91.62 81 GLN A CA 1
ATOM 637 C C . GLN A 1 81 ? 11.486 1.006 5.693 1.00 91.62 81 GLN A C 1
ATOM 639 O O . GLN A 1 81 ? 12.378 0.523 6.390 1.00 91.62 81 GLN A O 1
ATOM 644 N N . LYS A 1 82 ? 10.188 0.851 5.995 1.00 90.75 82 LYS A N 1
ATOM 645 C CA . LYS A 1 82 ? 9.668 0.052 7.123 1.00 90.75 82 LYS A CA 1
ATOM 646 C C . LYS A 1 82 ? 9.745 -1.470 6.912 1.00 90.75 82 LYS A C 1
ATOM 648 O O . LYS A 1 82 ? 9.353 -2.222 7.799 1.00 90.75 82 LYS A O 1
ATOM 653 N N . LYS A 1 83 ? 10.229 -1.945 5.757 1.00 93.44 83 LYS A N 1
ATOM 654 C CA . LYS A 1 83 ? 10.278 -3.367 5.353 1.00 93.44 83 LYS A CA 1
ATOM 655 C C . LYS A 1 83 ? 8.909 -4.048 5.239 1.00 93.44 83 LYS A C 1
ATOM 657 O O . LYS A 1 83 ? 8.838 -5.275 5.194 1.00 93.44 83 LYS A O 1
ATOM 662 N N . TRP A 1 84 ? 7.822 -3.286 5.147 1.00 95.62 84 TRP A N 1
ATOM 663 C CA . TRP A 1 84 ? 6.475 -3.819 4.908 1.00 95.62 84 TRP A CA 1
ATOM 664 C C . TRP A 1 84 ? 6.225 -4.138 3.432 1.00 95.62 84 TRP A C 1
ATOM 666 O O . TRP A 1 84 ? 5.386 -4.977 3.105 1.00 95.62 84 TRP A O 1
ATOM 676 N N . VAL A 1 85 ? 6.980 -3.497 2.540 1.00 97.19 85 VAL A N 1
ATOM 677 C CA . VAL A 1 85 ? 6.917 -3.701 1.091 1.00 97.19 85 VAL A CA 1
ATOM 678 C C . VAL A 1 85 ? 8.322 -3.961 0.551 1.00 97.19 85 VAL A C 1
ATOM 680 O O . VAL A 1 85 ? 9.253 -3.211 0.826 1.00 97.19 85 VAL A O 1
ATOM 683 N N . ALA A 1 86 ? 8.478 -5.029 -0.224 1.00 96.88 86 ALA A N 1
ATOM 684 C CA . ALA A 1 86 ? 9.672 -5.300 -1.009 1.00 96.88 86 ALA A CA 1
ATOM 685 C C . ALA A 1 86 ? 9.592 -4.561 -2.349 1.00 96.88 86 ALA A C 1
ATOM 687 O O . ALA A 1 86 ? 8.515 -4.435 -2.934 1.00 96.88 86 ALA A O 1
ATOM 688 N N . VAL A 1 87 ? 10.743 -4.091 -2.830 1.00 96.12 87 VAL A N 1
ATOM 689 C CA . VAL A 1 87 ? 10.874 -3.344 -4.083 1.00 96.12 87 VAL A CA 1
ATOM 690 C C . VAL A 1 87 ? 11.792 -4.117 -5.016 1.00 96.12 87 VAL A C 1
ATOM 692 O O . VAL A 1 87 ? 12.926 -4.419 -4.652 1.00 96.12 87 VAL A O 1
ATOM 695 N N . GLU A 1 88 ? 11.327 -4.375 -6.230 1.00 95.31 88 GLU A N 1
ATOM 696 C CA . GLU A 1 88 ? 12.119 -4.969 -7.301 1.00 95.31 88 GLU A CA 1
ATOM 697 C C . GLU A 1 88 ? 12.187 -3.999 -8.485 1.00 95.31 88 GLU A C 1
ATOM 699 O O . GLU A 1 88 ? 11.172 -3.448 -8.910 1.00 95.31 88 GLU A O 1
ATOM 704 N N . ASN A 1 89 ? 13.387 -3.775 -9.019 1.00 93.38 89 ASN A N 1
ATOM 705 C CA . ASN A 1 89 ? 13.573 -3.047 -10.270 1.00 93.38 89 ASN A CA 1
ATOM 706 C C . ASN A 1 89 ? 13.703 -4.069 -11.394 1.00 93.38 89 ASN A C 1
ATOM 708 O O . ASN A 1 89 ? 14.674 -4.822 -11.417 1.00 93.38 89 ASN A O 1
ATOM 712 N N . ARG A 1 90 ? 12.743 -4.090 -12.319 1.00 91.25 90 ARG A N 1
ATOM 713 C CA . ARG A 1 90 ? 12.749 -5.019 -13.453 1.00 91.25 90 ARG A CA 1
ATOM 714 C C . ARG A 1 90 ? 12.394 -4.291 -14.740 1.00 91.25 90 ARG A C 1
ATOM 716 O O . ARG A 1 90 ? 11.627 -3.324 -14.731 1.00 91.25 90 ARG A O 1
ATOM 723 N N . GLU A 1 91 ? 12.956 -4.742 -15.851 1.00 88.88 91 GLU A N 1
ATOM 724 C CA . GLU A 1 91 ? 12.447 -4.364 -17.165 1.00 88.88 91 GLU A CA 1
ATOM 725 C C . GLU A 1 91 ? 11.065 -4.993 -17.400 1.00 88.88 91 GLU A C 1
ATOM 727 O O . GLU A 1 91 ? 10.828 -6.135 -16.997 1.00 88.88 91 GLU A O 1
ATOM 732 N N . PRO A 1 92 ? 10.124 -4.263 -18.017 1.00 81.75 92 PRO A N 1
ATOM 733 C CA . PRO A 1 92 ? 8.856 -4.848 -18.428 1.00 81.75 92 PRO A CA 1
ATOM 734 C C . PRO A 1 92 ? 9.088 -6.005 -19.407 1.00 81.75 92 PRO A C 1
ATOM 736 O O . PRO A 1 92 ? 9.999 -5.943 -20.228 1.00 81.75 92 PRO A O 1
ATOM 739 N N . GLU A 1 93 ? 8.216 -7.014 -19.396 1.00 78.19 93 GLU A N 1
ATOM 740 C CA . GLU A 1 93 ? 8.324 -8.194 -20.276 1.00 78.19 93 GLU A CA 1
ATOM 741 C C . GLU A 1 93 ? 8.304 -7.852 -21.781 1.00 78.19 93 GLU A C 1
ATOM 743 O O . GLU A 1 93 ? 8.786 -8.627 -22.599 1.00 78.19 93 GLU A O 1
ATOM 748 N N . GLY A 1 94 ? 7.805 -6.668 -22.155 1.00 79.56 94 GLY A N 1
ATOM 749 C CA . GLY A 1 94 ? 7.817 -6.144 -23.528 1.00 79.56 94 GLY A CA 1
ATOM 750 C C . GLY A 1 94 ? 9.017 -5.254 -23.876 1.00 79.56 94 GLY A C 1
ATOM 751 O O . GLY A 1 94 ? 8.977 -4.562 -24.892 1.00 79.56 94 GLY A O 1
ATOM 752 N N . GLY A 1 95 ? 10.048 -5.218 -23.029 1.00 79.81 95 GLY A N 1
ATOM 753 C CA . GLY A 1 95 ? 11.165 -4.286 -23.145 1.00 79.81 95 GLY A CA 1
ATOM 754 C C . GLY A 1 95 ? 10.804 -2.854 -22.731 1.00 79.81 95 GLY A C 1
ATOM 755 O O . GLY A 1 95 ? 9.639 -2.477 -22.570 1.00 79.81 95 GLY A O 1
ATOM 756 N N . GLY A 1 96 ? 11.833 -2.034 -22.525 1.00 84.56 96 GLY A N 1
ATOM 757 C CA . GLY A 1 96 ? 11.697 -0.615 -22.202 1.00 84.56 96 GLY A CA 1
ATOM 758 C C . GLY A 1 96 ? 12.297 -0.236 -20.852 1.00 84.56 96 GLY A C 1
ATOM 759 O O . GLY A 1 96 ? 13.065 -0.978 -20.249 1.00 84.56 96 GLY A O 1
ATOM 760 N N . ARG A 1 97 ? 11.965 0.970 -20.380 1.00 86.88 97 ARG A N 1
ATOM 761 C CA . ARG A 1 97 ? 12.565 1.528 -19.162 1.00 86.88 97 ARG A CA 1
ATOM 762 C C . ARG A 1 97 ? 12.225 0.674 -17.942 1.00 86.88 97 ARG A C 1
ATOM 764 O O . ARG A 1 97 ? 11.049 0.404 -17.698 1.00 86.88 97 ARG A O 1
ATOM 771 N N . THR A 1 98 ? 13.247 0.347 -17.152 1.00 90.06 98 THR A N 1
ATOM 772 C CA . THR A 1 98 ? 13.131 -0.317 -15.849 1.00 90.06 98 THR A CA 1
ATOM 773 C C . THR A 1 98 ? 12.044 0.329 -14.992 1.00 90.06 98 THR A C 1
ATOM 775 O O . THR A 1 98 ? 12.003 1.555 -14.837 1.00 90.06 98 THR A O 1
ATOM 778 N N . ARG A 1 99 ? 11.162 -0.499 -14.428 1.00 90.81 99 ARG A N 1
ATOM 779 C CA . ARG A 1 99 ? 10.075 -0.084 -13.536 1.00 90.81 99 ARG A CA 1
ATOM 780 C C . ARG A 1 99 ? 10.264 -0.693 -12.152 1.00 90.81 99 ARG A C 1
ATOM 782 O O . ARG A 1 99 ? 10.845 -1.766 -12.005 1.00 90.81 99 ARG A O 1
ATOM 789 N N . ARG A 1 100 ? 9.746 0.012 -11.144 1.00 94.38 100 ARG A N 1
ATOM 790 C CA . ARG A 1 100 ? 9.650 -0.481 -9.768 1.00 94.38 100 ARG A CA 1
ATOM 791 C C . ARG A 1 100 ? 8.374 -1.296 -9.609 1.00 94.38 100 ARG A C 1
ATOM 793 O O . ARG A 1 100 ? 7.284 -0.797 -9.899 1.00 94.38 100 ARG A O 1
ATOM 800 N N . TYR A 1 101 ? 8.540 -2.504 -9.102 1.00 95.88 101 TYR A N 1
ATOM 801 C CA . TYR A 1 101 ? 7.481 -3.415 -8.718 1.00 95.88 101 TYR A CA 1
ATOM 802 C C . TYR A 1 101 ? 7.511 -3.615 -7.209 1.00 95.88 101 TYR A C 1
ATOM 804 O O . TYR A 1 101 ? 8.576 -3.654 -6.590 1.00 95.88 101 TYR A O 1
ATOM 812 N N . PHE A 1 102 ? 6.329 -3.708 -6.622 1.00 97.00 102 PHE A N 1
ATOM 813 C CA . PHE A 1 102 ? 6.115 -3.742 -5.190 1.00 97.00 102 PHE A CA 1
ATOM 814 C C . PHE A 1 102 ? 5.390 -5.026 -4.816 1.00 97.00 102 PHE A C 1
ATOM 816 O O . PHE A 1 102 ? 4.429 -5.423 -5.475 1.00 97.00 102 PHE A O 1
ATOM 823 N N . THR A 1 103 ? 5.836 -5.651 -3.731 1.00 97.88 103 THR A N 1
ATOM 824 C CA . THR A 1 103 ? 5.216 -6.855 -3.173 1.00 97.88 103 THR A CA 1
ATOM 825 C C . THR A 1 103 ? 5.179 -6.726 -1.660 1.00 97.88 103 THR A C 1
ATOM 827 O O . THR A 1 103 ? 6.172 -6.344 -1.044 1.00 97.88 103 THR A O 1
ATOM 830 N N . ILE A 1 104 ? 4.039 -7.026 -1.037 1.00 97.69 104 ILE A N 1
ATOM 831 C CA . ILE A 1 104 ? 3.935 -7.004 0.425 1.00 97.69 104 ILE 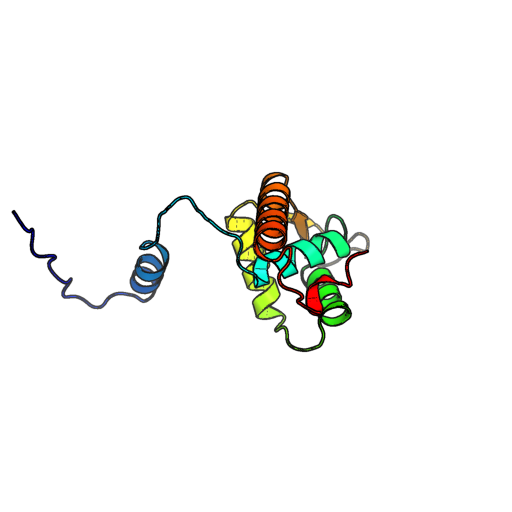A CA 1
ATOM 832 C C . ILE A 1 104 ? 4.841 -8.082 1.038 1.00 97.69 104 ILE A C 1
ATOM 834 O O . ILE A 1 104 ? 4.915 -9.204 0.538 1.00 97.69 104 ILE A O 1
ATOM 838 N N . THR A 1 105 ? 5.538 -7.751 2.121 1.00 97.25 105 THR A N 1
ATOM 839 C CA . THR A 1 105 ? 6.372 -8.713 2.855 1.00 97.25 105 THR A CA 1
ATOM 840 C C . THR A 1 105 ? 5.558 -9.452 3.918 1.00 97.25 105 THR A C 1
ATOM 842 O O . THR A 1 105 ? 4.427 -9.078 4.237 1.00 97.25 105 THR A O 1
ATOM 845 N N . GLY A 1 106 ? 6.147 -10.483 4.532 1.00 95.12 106 GLY A N 1
ATOM 846 C CA . GLY A 1 106 ? 5.551 -11.131 5.704 1.00 95.12 106 GLY A CA 1
ATOM 847 C C . GLY A 1 106 ? 5.333 -10.160 6.872 1.00 95.12 106 GLY A C 1
ATOM 848 O O . GLY A 1 106 ? 4.281 -10.195 7.501 1.00 95.12 106 GLY A O 1
ATOM 849 N N . GLU A 1 107 ? 6.278 -9.249 7.116 1.00 93.75 107 GLU A N 1
ATOM 850 C CA . GLU A 1 107 ? 6.155 -8.217 8.156 1.00 93.75 107 GLU A CA 1
ATOM 851 C C . GLU A 1 107 ? 5.045 -7.208 7.833 1.00 93.75 107 GLU A C 1
ATOM 853 O O . GLU A 1 107 ? 4.230 -6.893 8.695 1.00 93.75 107 GLU A O 1
ATOM 858 N N . GLY A 1 108 ? 4.934 -6.773 6.572 1.00 95.12 108 GLY A N 1
ATOM 859 C CA . GLY A 1 108 ? 3.832 -5.911 6.139 1.00 95.12 108 GLY A CA 1
ATOM 860 C C . GLY A 1 108 ? 2.470 -6.590 6.264 1.00 95.12 108 GLY A C 1
ATOM 861 O O . GLY A 1 108 ? 1.498 -5.962 6.680 1.00 95.12 108 GLY A O 1
ATOM 862 N N . ARG A 1 109 ? 2.396 -7.894 5.966 1.00 96.06 109 ARG A N 1
ATOM 863 C CA . ARG A 1 109 ? 1.167 -8.680 6.122 1.00 96.06 109 ARG A CA 1
ATOM 864 C C . ARG A 1 109 ? 0.750 -8.794 7.589 1.00 96.06 109 ARG A C 1
ATOM 866 O O . ARG A 1 109 ? -0.431 -8.623 7.871 1.00 96.06 109 ARG A O 1
ATOM 873 N N . LYS A 1 110 ? 1.695 -9.044 8.503 1.00 94.25 110 LYS A N 1
ATOM 874 C CA . LYS A 1 110 ? 1.436 -9.080 9.954 1.00 94.25 110 LYS A CA 1
ATOM 875 C C . LYS A 1 110 ? 0.964 -7.723 10.475 1.00 94.25 110 LYS A C 1
ATOM 877 O O . LYS A 1 110 ? -0.032 -7.671 11.18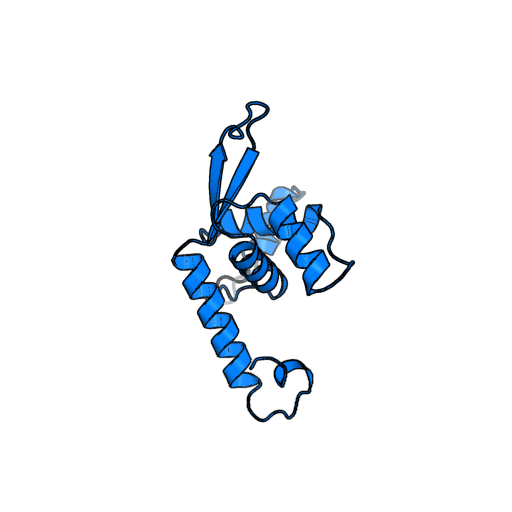6 1.00 94.25 110 LYS A O 1
ATOM 882 N N . ALA A 1 111 ? 1.643 -6.639 10.094 1.00 92.75 111 ALA A N 1
ATOM 883 C CA . ALA A 1 111 ? 1.282 -5.286 10.515 1.00 92.75 111 ALA A CA 1
ATOM 884 C C . ALA A 1 111 ? -0.132 -4.900 10.049 1.00 92.75 111 ALA A C 1
ATOM 886 O O . ALA A 1 111 ? -0.917 -4.349 10.821 1.00 92.75 111 ALA A O 1
ATOM 887 N N . LEU A 1 112 ? -0.476 -5.241 8.801 1.00 94.81 112 LEU A N 1
ATOM 888 C CA . LEU A 1 112 ? -1.816 -5.030 8.261 1.00 94.81 112 LEU A CA 1
ATOM 889 C C . LEU A 1 112 ? -2.874 -5.841 9.024 1.00 94.81 112 LEU A C 1
ATOM 891 O O . LEU A 1 112 ? -3.895 -5.290 9.425 1.00 94.81 112 LEU A O 1
ATOM 895 N N . ASP A 1 113 ? -2.631 -7.136 9.228 1.00 94.06 113 ASP A N 1
ATOM 896 C CA . ASP A 1 113 ? -3.567 -8.030 9.918 1.00 94.06 113 ASP A CA 1
ATOM 897 C C . ASP A 1 113 ? -3.826 -7.583 11.362 1.00 94.06 113 ASP A C 1
ATOM 899 O O . ASP A 1 113 ? -4.976 -7.467 1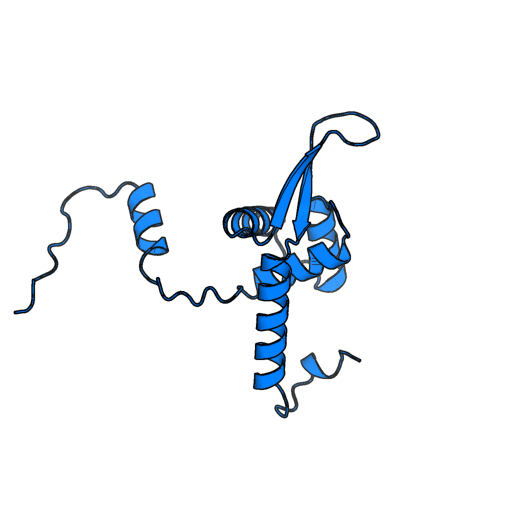1.792 1.00 94.06 113 ASP A O 1
ATOM 903 N N . GLN A 1 114 ? -2.760 -7.224 12.083 1.00 92.56 114 GLN A N 1
ATOM 904 C CA . GLN A 1 114 ? -2.855 -6.697 13.438 1.00 92.56 114 GLN A CA 1
ATOM 905 C C . GLN A 1 114 ? -3.766 -5.463 13.487 1.00 92.56 114 GLN A C 1
ATOM 907 O O . GLN A 1 114 ? -4.719 -5.444 14.267 1.00 92.56 114 GLN A O 1
ATOM 912 N N . SER A 1 115 ? -3.535 -4.481 12.615 1.00 91.88 115 SER A N 1
ATOM 913 C CA . SER A 1 115 ? -4.309 -3.236 12.584 1.00 91.88 115 SER A CA 1
ATOM 914 C C . SER A 1 115 ? -5.788 -3.435 12.253 1.00 91.88 115 SER A C 1
ATOM 916 O O . SER A 1 115 ? -6.664 -2.863 12.914 1.00 91.88 115 SER A O 1
ATOM 918 N N . LEU A 1 116 ? -6.090 -4.294 11.276 1.00 92.12 116 LEU A N 1
ATOM 919 C CA . LEU A 1 116 ? -7.470 -4.640 10.936 1.00 92.12 116 LEU A CA 1
ATOM 920 C C . LEU A 1 116 ? -8.159 -5.358 12.104 1.00 92.12 116 LEU A C 1
ATOM 922 O O . LEU A 1 116 ? -9.312 -5.056 12.420 1.00 92.12 116 LEU A O 1
ATOM 926 N N . SER A 1 117 ? -7.446 -6.257 12.792 1.00 90.81 117 SER A N 1
ATOM 927 C CA . SER A 1 117 ? -7.973 -6.968 13.960 1.00 90.81 117 SER A CA 1
ATOM 928 C C . SER A 1 117 ? -8.259 -6.028 15.137 1.00 90.81 117 SER A C 1
ATOM 930 O O . SER A 1 117 ? -9.288 -6.163 15.799 1.00 90.81 117 SER A O 1
ATOM 932 N N . GLU A 1 118 ? -7.385 -5.051 15.392 1.00 91.12 118 GLU A N 1
ATOM 933 C CA . GLU A 1 118 ? -7.547 -4.046 16.446 1.00 91.12 118 GLU A CA 1
ATOM 934 C C . GLU A 1 118 ? -8.744 -3.140 16.148 1.00 91.12 118 GLU A C 1
ATOM 936 O O . GLU A 1 118 ? -9.610 -2.949 17.005 1.00 91.12 118 GLU A O 1
ATOM 941 N N . THR A 1 119 ? -8.855 -2.678 14.900 1.00 89.50 119 THR A N 1
ATOM 942 C CA . THR A 1 119 ? -9.998 -1.887 14.430 1.00 89.50 119 THR A CA 1
ATOM 943 C C . THR A 1 119 ? -11.304 -2.670 14.569 1.00 89.50 119 THR A C 1
ATOM 945 O O . THR A 1 119 ?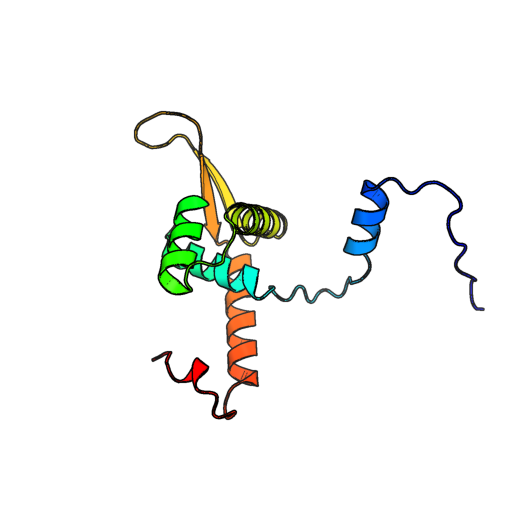 -12.296 -2.135 15.067 1.00 89.50 119 THR A O 1
ATOM 948 N N . SER A 1 120 ? -11.321 -3.952 14.189 1.00 88.69 120 SER A N 1
ATOM 949 C CA . SER A 1 120 ? -12.501 -4.813 14.325 1.00 88.69 120 SER A CA 1
ATOM 950 C C . SER A 1 120 ? -12.902 -5.033 15.786 1.00 88.69 120 SER A C 1
ATOM 952 O O . SER A 1 120 ? -14.090 -4.973 16.099 1.00 88.69 120 SER A O 1
ATOM 954 N N . LYS A 1 121 ? -11.939 -5.247 16.692 1.00 90.50 121 LYS A N 1
ATOM 955 C CA . LYS A 1 121 ? -12.207 -5.425 18.129 1.00 90.50 121 LYS A CA 1
ATOM 956 C C . LYS A 1 121 ? -12.820 -4.175 18.748 1.00 90.50 121 LYS A C 1
ATOM 958 O O . LYS A 1 121 ? -13.806 -4.285 19.468 1.00 90.50 121 LYS A O 1
ATOM 963 N N . LEU A 1 122 ? -12.256 -3.003 18.454 1.00 89.44 122 LEU A N 1
ATOM 964 C CA . LEU A 1 122 ? -12.737 -1.730 18.999 1.00 89.44 122 LEU A CA 1
ATOM 965 C C . LEU A 1 122 ? -14.109 -1.337 18.458 1.00 89.44 122 LEU A C 1
ATOM 967 O O . LEU A 1 122 ? -14.897 -0.719 19.165 1.00 89.44 122 LEU A O 1
ATOM 971 N N . SER A 1 123 ? -14.384 -1.670 17.200 1.00 89.25 123 SER A N 1
ATOM 972 C CA . SER A 1 123 ? -15.615 -1.254 16.535 1.00 89.25 123 SER A CA 1
ATOM 973 C C . SER A 1 123 ? -16.783 -2.233 16.677 1.00 89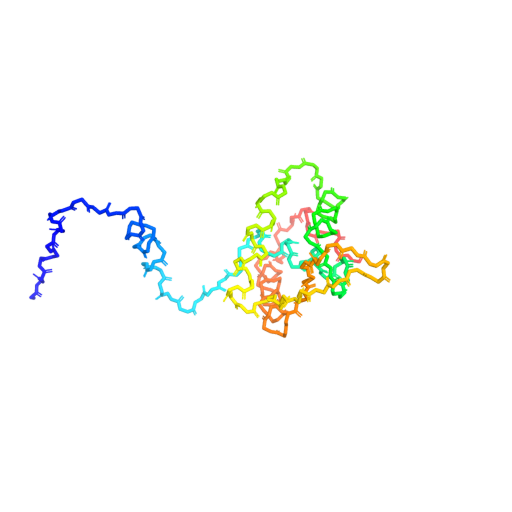.25 123 SER A C 1
ATOM 975 O O . SER A 1 123 ? -17.929 -1.877 16.384 1.00 89.25 123 SER A O 1
ATOM 977 N N . SER A 1 124 ? -16.516 -3.449 17.156 1.00 88.00 124 SER A N 1
ATOM 978 C CA . SER A 1 124 ? -17.540 -4.450 17.439 1.00 88.00 124 SER A CA 1
ATOM 979 C C . SER A 1 124 ? -18.589 -3.909 18.418 1.00 88.00 124 SER A C 1
ATOM 981 O O . SER A 1 124 ? -18.262 -3.392 19.483 1.00 88.00 124 SER A O 1
ATOM 983 N N . GLY A 1 125 ? -19.869 -4.025 18.055 1.00 88.31 125 GLY A N 1
ATOM 984 C CA . GLY A 1 125 ? -20.995 -3.602 18.896 1.00 88.31 125 GLY A CA 1
ATOM 985 C C . GLY A 1 125 ? -21.351 -2.112 18.833 1.00 88.31 125 GLY A C 1
ATOM 986 O O . GLY A 1 125 ? -22.342 -1.719 19.440 1.00 88.31 125 GLY A O 1
ATOM 987 N N . LEU A 1 126 ? -20.623 -1.287 18.066 1.00 89.12 126 LEU A N 1
ATOM 988 C CA . LEU A 1 126 ? -20.880 0.162 17.989 1.00 89.12 126 LEU A CA 1
ATOM 989 C C . LEU A 1 126 ? -22.036 0.567 17.050 1.00 89.12 126 LEU A C 1
ATOM 991 O O . LEU A 1 126 ? -22.312 1.755 16.907 1.00 89.12 126 LEU A O 1
ATOM 995 N N . GLY A 1 127 ? -22.706 -0.381 16.382 1.00 85.38 127 GLY A N 1
ATOM 996 C CA . GLY A 1 127 ? -23.827 -0.083 15.475 1.00 85.38 127 GLY A CA 1
ATOM 997 C C . GLY A 1 127 ? -23.453 0.806 14.278 1.00 85.38 127 GLY A C 1
ATOM 998 O O . GLY A 1 127 ? -24.311 1.485 13.721 1.00 85.38 127 GLY A O 1
ATOM 999 N N . LEU A 1 128 ? -22.170 0.836 13.895 1.00 83.31 128 LEU A N 1
ATOM 1000 C CA . LEU A 1 128 ? -21.669 1.709 12.835 1.00 83.31 128 LEU A CA 1
ATOM 1001 C C . LEU A 1 128 ? -22.008 1.139 11.444 1.00 83.31 128 LEU A C 1
ATOM 1003 O O . LEU A 1 128 ? -21.580 0.026 11.122 1.00 83.31 128 LEU A O 1
ATOM 1007 N N . PRO A 1 129 ? -22.693 1.902 10.571 1.00 74.81 129 PRO A N 1
ATOM 1008 C CA . PRO A 1 129 ? -23.131 1.413 9.261 1.00 74.81 129 PRO A CA 1
ATOM 1009 C C . PRO A 1 129 ? -21.964 1.047 8.330 1.00 74.81 129 PRO A C 1
ATOM 1011 O O . PRO A 1 129 ? -22.091 0.136 7.517 1.00 74.81 129 PRO A O 1
ATOM 1014 N N . GLY A 1 130 ? -20.802 1.695 8.483 1.00 68.62 130 GLY A N 1
ATOM 1015 C CA . GLY A 1 130 ? -19.615 1.448 7.653 1.00 68.62 130 GLY A CA 1
ATOM 1016 C C . GLY A 1 130 ? -18.965 0.067 7.825 1.00 68.62 130 GLY A C 1
ATOM 1017 O O . GLY A 1 130 ? -18.173 -0.330 6.978 1.00 68.62 130 GLY A O 1
ATOM 1018 N N . LEU A 1 131 ? -19.296 -0.680 8.884 1.00 62.84 131 LEU A N 1
ATOM 1019 C CA . LEU A 1 131 ? -18.733 -2.012 9.164 1.00 62.84 131 LEU A CA 1
ATOM 1020 C C . LEU A 1 131 ? -19.700 -3.162 8.862 1.00 62.84 131 LEU A C 1
ATOM 1022 O O . LEU A 1 131 ? -19.297 -4.321 8.874 1.00 62.84 131 LEU A O 1
ATOM 1026 N N . ALA A 1 132 ? -20.961 -2.860 8.549 1.00 54.78 132 ALA A N 1
ATOM 1027 C CA . ALA A 1 132 ? -21.980 -3.865 8.248 1.00 54.78 132 ALA A CA 1
ATOM 1028 C C . ALA A 1 132 ? -21.835 -4.500 6.846 1.00 54.78 132 ALA A C 1
ATOM 1030 O O . ALA A 1 132 ? -22.523 -5.469 6.540 1.00 54.78 132 ALA A O 1
ATOM 1031 N N . MET A 1 133 ? -20.948 -3.964 5.998 1.00 52.25 133 MET A N 1
ATOM 1032 C CA . MET A 1 133 ? -20.808 -4.325 4.577 1.00 52.25 133 MET A CA 1
ATOM 1033 C C . MET A 1 133 ? -19.711 -5.369 4.285 1.00 52.25 133 MET A C 1
ATOM 1035 O O . MET A 1 133 ? -19.542 -5.761 3.135 1.00 52.25 133 MET A O 1
ATOM 1039 N N . ALA A 1 134 ? -18.956 -5.829 5.288 1.00 47.88 134 ALA A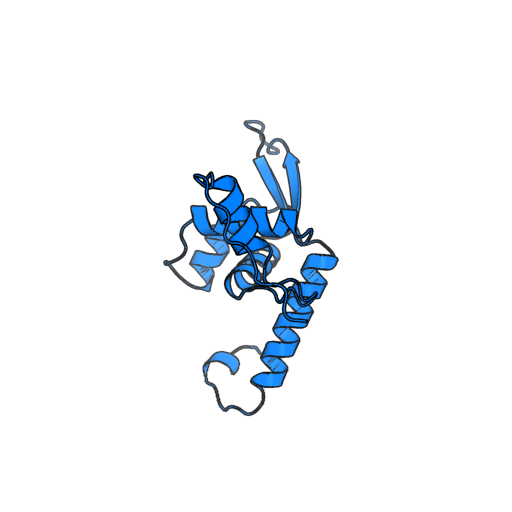 N 1
ATOM 1040 C CA . ALA A 1 134 ? -17.927 -6.857 5.114 1.00 47.88 134 ALA A CA 1
ATOM 1041 C C . ALA A 1 134 ? -18.493 -8.252 5.440 1.00 47.88 134 ALA A C 1
ATOM 1043 O O . ALA A 1 134 ? -18.293 -8.770 6.539 1.00 47.88 134 ALA A O 1
ATOM 1044 N N . ARG A 1 135 ? -19.233 -8.846 4.502 1.00 39.25 135 ARG A N 1
ATOM 1045 C CA . ARG A 1 135 ? -19.637 -10.257 4.543 1.00 39.25 135 ARG A CA 1
ATOM 1046 C C . ARG A 1 135 ? -19.414 -10.916 3.195 1.00 39.25 135 ARG A C 1
ATOM 1048 O O . ARG A 1 135 ? -19.764 -10.277 2.181 1.00 39.25 135 ARG A O 1
#

Mean predicted aligned error: 11.21 Å

Sequence (135 aa):
MTRRCREPRGELTLDVYIAYVYNVENRECSMIGKFEEHCLLALLRAGPSATASQIYNVLEDKIGDGFKFGAVYTTIDRMAQKKWVAVENREPEGGGRTRRYFTITGEGRKALDQSLSETSKLSSGLGLPGLAMAR

pLDDT: mean 80.59, std 19.8, range [31.81, 98.12]

Foldseek 3Di:
DDDDDDDDPDDDDPVNVVVVVVPPDPDPPPQQDPVLLLLVVLQVVLPFFHALVSSVVSCCVPVRPDDDSVVSVVSQVVCVVVVQKDWDFDADPVGDDTGITIGGDPVVVVSSVVNVVVVCVVCPPVPDPVPVPDD

Secondary structure (DSSP, 8-state):
---------S---HHHHHHHHHHS---S--PPPHHHHHHHHHHHHH-SSB-HHHHHHHHHHHH-TT--HHHHHHHHHHHHHTTSEEEEEE--TT--S-EEEEEE-HHHHHHHHHHHHHHHHHHTTS--GGGTT--